Protein AF-A0A6P2B3H0-F1 (afdb_monomer)

Sequence (108 aa):
MAKKTRDFIERIQQHERDWGNSTYAGRPNLSEIFASPVVIFWEHKDKAQFPHETVSLHDGLEEVERYFLRLLFTRQGLTGDRRVADIYNEHKRVIVRSIKIEFGESNE

Foldseek 3Di:
DVPQLCVLVVVVVVQCVVQPVHDDPPADDPVQQLPAQKKWWKDFPPCVRPVGIGIDGDNDCVVVVVVVVCCVPDPPPCPDRIDTPWMDGNSGTDDDPDDDDDDDDDPD

pLDDT: mean 86.35, std 12.56, range [45.75, 96.81]

Radius of gyration: 16.26 Å; Cα contacts (8 Å, |Δi|>4): 114; chains: 1; bounding box: 34×32×53 Å

Nearest PDB structures (foldseek):
  6s2w-assembly1_A-2  TM=5.335E-01  e=6.670E-01  Schizosaccharomyces pombe
  8g04-assembly1_B  TM=4.156E-01  e=9.993E+00  Homo sapiens

Solvent-accessible surface area (backbone atoms only — not comparable to full-atom values): 6763 Å² total; per-residue (Å²): 123,71,72,45,53,49,52,43,53,54,49,50,52,48,52,51,59,72,43,57,93,58,86,61,92,80,62,71,52,73,68,54,61,72,69,34,44,20,42,36,35,31,39,46,72,55,46,87,85,35,76,59,68,48,61,52,77,36,87,45,67,67,60,54,49,53,51,52,52,49,60,72,72,47,64,94,84,68,73,61,68,50,44,84,72,45,38,26,51,74,52,32,79,55,76,90,88,80,83,90,85,86,86,78,88,82,87,122

Mean predicted aligned error: 6.39 Å

Secondary structure (DSSP, 8-state):
-HHHHHHHHHHHHHHHHHHTT---TTPPPHHHHHH-SEEEEEEES-TTT-SS-EEEEES-HHHHHHHHHHHHHS-TT---SEEEEEEEETTEEE--------------

Structure (mmCIF, N/CA/C/O backbone):
data_AF-A0A6P2B3H0-F1
#
_entry.id   AF-A0A6P2B3H0-F1
#
loop_
_atom_site.group_PDB
_atom_site.id
_atom_site.type_symbol
_atom_site.label_atom_id
_atom_site.label_alt_id
_atom_site.label_comp_id
_atom_site.label_asym_id
_atom_site.label_entity_id
_atom_site.label_seq_id
_atom_site.pdbx_PDB_ins_code
_atom_site.Cartn_x
_atom_site.Cartn_y
_atom_site.Cartn_z
_atom_site.occupancy
_atom_site.B_iso_or_equiv
_atom_site.auth_seq_id
_atom_site.auth_comp_id
_atom_site.auth_asym_id
_atom_site.auth_atom_id
_atom_site.pdbx_PDB_model_num
ATOM 1 N N . MET A 1 1 ? -14.843 17.684 -7.050 1.00 45.75 1 MET A N 1
ATOM 2 C CA . MET A 1 1 ? -14.459 16.255 -6.941 1.00 45.75 1 MET A CA 1
ATOM 3 C C . MET A 1 1 ? -13.253 15.856 -7.808 1.00 45.75 1 MET A C 1
ATOM 5 O O . MET A 1 1 ? -12.582 14.903 -7.448 1.00 45.75 1 MET A O 1
ATOM 9 N N . ALA A 1 2 ? -12.890 16.605 -8.862 1.00 49.34 2 ALA A N 1
ATOM 10 C CA . ALA A 1 2 ? -11.804 16.257 -9.799 1.00 49.34 2 ALA A CA 1
ATOM 11 C C . ALA A 1 2 ? -10.359 16.243 -9.241 1.00 49.34 2 ALA A C 1
ATOM 13 O O . ALA A 1 2 ? -9.488 15.619 -9.835 1.00 49.34 2 ALA A O 1
ATOM 14 N N . LYS A 1 3 ? -10.075 16.909 -8.110 1.00 58.09 3 LYS A N 1
ATOM 15 C CA . LYS A 1 3 ? -8.707 16.992 -7.556 1.00 58.09 3 LYS A CA 1
ATOM 16 C C . LYS A 1 3 ? -8.197 15.653 -6.991 1.00 58.09 3 LYS A C 1
ATOM 18 O O . LYS A 1 3 ? -7.004 15.408 -7.031 1.00 58.09 3 LYS A O 1
ATOM 23 N N . LYS A 1 4 ? -9.092 14.791 -6.488 1.00 59.16 4 LYS A N 1
ATOM 24 C CA . LYS A 1 4 ? -8.723 13.533 -5.805 1.00 59.16 4 LYS A CA 1
ATOM 25 C C . LYS A 1 4 ? -8.333 12.417 -6.775 1.00 59.16 4 LYS A C 1
ATOM 27 O O . LYS A 1 4 ? -7.352 11.734 -6.548 1.00 59.16 4 LYS A O 1
ATOM 32 N N . THR A 1 5 ? -9.071 12.267 -7.873 1.00 62.94 5 THR A N 1
ATOM 33 C CA . THR A 1 5 ? -8.750 11.273 -8.909 1.00 62.94 5 THR A CA 1
ATOM 34 C C . THR A 1 5 ? -7.465 11.631 -9.655 1.00 62.94 5 THR A C 1
ATOM 36 O O . THR A 1 5 ? -6.712 10.739 -10.029 1.00 62.94 5 THR A O 1
ATOM 39 N N . ARG A 1 6 ? -7.184 12.934 -9.827 1.00 71.06 6 ARG A N 1
ATOM 40 C CA . ARG A 1 6 ? -5.897 13.398 -10.365 1.00 71.06 6 ARG A CA 1
ATOM 41 C C . ARG A 1 6 ? -4.729 12.949 -9.489 1.00 71.06 6 ARG A C 1
ATOM 43 O O . ARG A 1 6 ? -3.790 12.392 -10.030 1.00 71.06 6 ARG A O 1
ATOM 50 N N . ASP A 1 7 ? -4.858 13.070 -8.167 1.00 88.19 7 ASP A N 1
ATOM 51 C CA . ASP A 1 7 ? -3.835 12.641 -7.199 1.00 88.19 7 ASP A CA 1
ATOM 52 C C . ASP A 1 7 ? -3.478 11.150 -7.353 1.00 88.19 7 ASP A C 1
ATOM 54 O O . ASP A 1 7 ? -2.310 10.797 -7.466 1.00 88.19 7 ASP A O 1
ATOM 58 N N . PHE A 1 8 ? -4.480 10.269 -7.466 1.00 93.25 8 PHE A N 1
ATOM 59 C CA . PHE A 1 8 ? -4.239 8.831 -7.644 1.00 93.25 8 PHE A CA 1
ATOM 60 C C . PHE A 1 8 ? -3.578 8.490 -8.985 1.00 93.25 8 PHE A C 1
ATOM 62 O O . PHE A 1 8 ? -2.612 7.729 -9.025 1.00 93.25 8 PHE A O 1
AT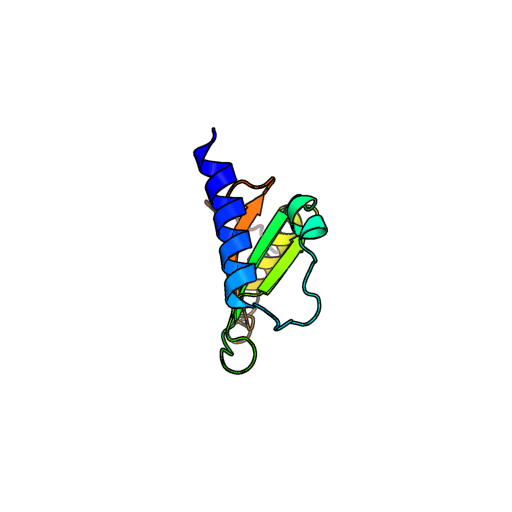OM 69 N N . ILE A 1 9 ? -4.066 9.067 -10.088 1.00 93.69 9 ILE A N 1
ATOM 70 C CA . ILE A 1 9 ? -3.493 8.823 -11.419 1.00 93.69 9 ILE A CA 1
ATOM 71 C C . ILE A 1 9 ? -2.059 9.356 -11.491 1.00 93.69 9 ILE A C 1
ATOM 73 O O . ILE A 1 9 ? -1.172 8.653 -11.970 1.00 93.69 9 ILE A O 1
ATOM 77 N N . GLU A 1 10 ? -1.816 10.571 -10.996 1.00 93.75 10 GLU A N 1
ATOM 78 C CA . GLU A 1 10 ? -0.479 11.169 -10.926 1.00 93.75 10 GLU A CA 1
ATOM 79 C C . GLU A 1 10 ? 0.464 10.293 -10.097 1.00 93.75 10 GLU A C 1
ATOM 81 O O . GLU A 1 10 ? 1.611 10.070 -10.495 1.00 93.75 10 GLU A O 1
ATOM 86 N N . ARG A 1 11 ? -0.036 9.724 -8.994 1.00 95.06 11 ARG A N 1
ATOM 87 C CA . ARG A 1 11 ? 0.733 8.825 -8.138 1.00 95.06 11 ARG A CA 1
ATOM 88 C C . ARG A 1 11 ? 1.131 7.528 -8.836 1.00 95.06 11 ARG A C 1
ATOM 90 O O . ARG A 1 11 ? 2.296 7.139 -8.754 1.00 95.06 11 ARG A O 1
ATOM 97 N N . ILE A 1 12 ? 0.200 6.885 -9.540 1.00 94.75 12 ILE A N 1
ATOM 98 C CA . ILE A 1 12 ? 0.487 5.680 -10.333 1.00 94.75 12 ILE A CA 1
ATOM 99 C C . ILE A 1 12 ? 1.490 6.004 -11.434 1.00 94.75 12 ILE A C 1
ATOM 101 O O . ILE A 1 12 ? 2.474 5.294 -11.595 1.00 94.75 12 ILE A O 1
ATOM 105 N N . GLN A 1 13 ? 1.281 7.095 -12.171 1.00 94.50 13 GLN A N 1
ATOM 106 C CA . GLN A 1 13 ? 2.207 7.503 -13.225 1.00 94.50 13 GLN A CA 1
ATOM 107 C C . GLN A 1 13 ? 3.613 7.750 -12.682 1.00 94.50 13 GLN A C 1
ATOM 109 O O . GLN A 1 13 ? 4.585 7.407 -13.349 1.00 94.50 13 GLN A O 1
ATOM 114 N N . GLN A 1 14 ? 3.736 8.334 -11.487 1.00 94.88 14 GLN A N 1
ATOM 115 C CA . GLN A 1 14 ? 5.034 8.498 -10.844 1.00 94.88 14 GLN A CA 1
ATOM 116 C C . GLN A 1 14 ? 5.676 7.142 -10.530 1.00 94.88 14 GLN A C 1
ATOM 118 O O . GLN A 1 14 ? 6.823 6.936 -10.902 1.00 94.88 14 GLN A O 1
ATOM 123 N N . HIS A 1 15 ? 4.928 6.203 -9.947 1.00 95.12 15 HIS A N 1
ATOM 124 C CA . HIS A 1 15 ? 5.418 4.847 -9.681 1.00 95.12 15 HIS A CA 1
ATOM 125 C C . HIS A 1 15 ? 5.874 4.117 -10.954 1.00 95.12 15 HIS A C 1
ATOM 127 O O . HIS A 1 15 ? 6.944 3.511 -10.969 1.00 95.12 15 HIS A O 1
ATOM 133 N N . GLU A 1 16 ? 5.099 4.216 -12.035 1.00 94.31 16 GLU A N 1
ATOM 134 C CA . GLU A 1 16 ? 5.451 3.629 -13.330 1.00 94.31 16 GLU A CA 1
ATOM 135 C C . GLU A 1 16 ? 6.717 4.264 -13.923 1.00 94.31 16 GLU A C 1
ATOM 137 O O . GLU A 1 16 ? 7.556 3.556 -14.476 1.00 94.31 16 GLU A O 1
ATOM 142 N N . ARG A 1 17 ? 6.900 5.583 -13.770 1.00 94.06 17 ARG A N 1
ATOM 143 C CA . ARG A 1 17 ? 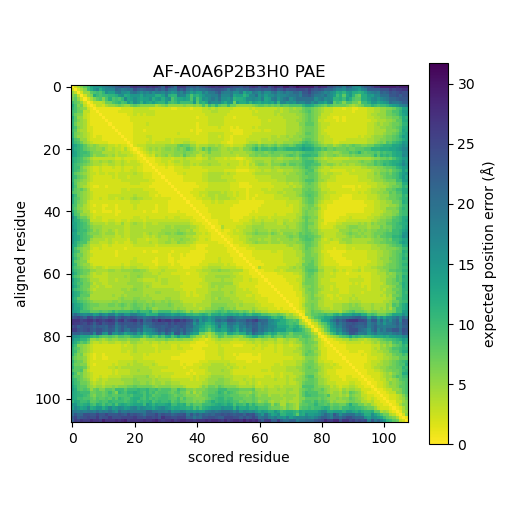8.132 6.275 -14.184 1.00 94.06 17 ARG A CA 1
ATOM 144 C C . ARG A 1 17 ? 9.341 5.862 -13.352 1.00 94.06 17 ARG A C 1
ATOM 146 O O . ARG A 1 17 ? 10.408 5.670 -13.927 1.00 94.06 17 ARG A O 1
ATOM 153 N N . ASP A 1 18 ? 9.172 5.740 -12.038 1.00 94.06 18 ASP A N 1
ATOM 154 C CA . ASP A 1 18 ? 10.248 5.386 -11.111 1.00 94.06 18 ASP A CA 1
ATOM 155 C C . ASP A 1 18 ? 10.780 3.982 -11.404 1.00 94.06 18 ASP A C 1
ATOM 157 O O . ASP A 1 18 ? 11.987 3.779 -11.486 1.00 94.06 18 ASP A O 1
ATOM 161 N N . TRP A 1 19 ? 9.883 3.019 -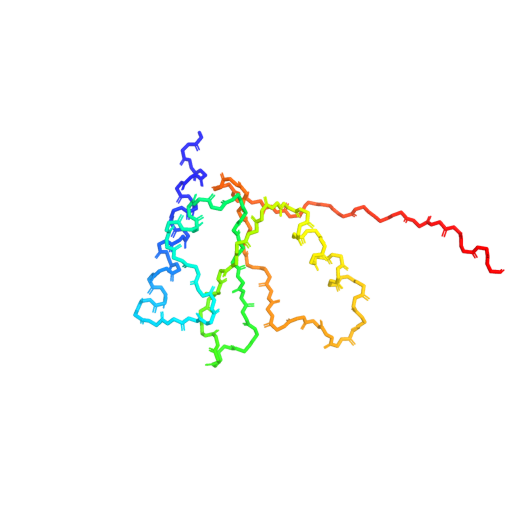11.630 1.00 92.19 19 TRP A N 1
ATOM 162 C CA . TRP A 1 19 ? 10.289 1.665 -11.996 1.00 92.19 19 TRP A CA 1
ATOM 163 C C . TRP A 1 19 ? 10.736 1.548 -13.454 1.00 92.19 19 TRP A C 1
ATOM 165 O O . TRP A 1 19 ? 11.626 0.748 -13.745 1.00 92.19 19 TRP A O 1
ATOM 175 N N . GLY A 1 20 ? 10.156 2.321 -14.375 1.00 89.88 20 GLY A N 1
ATOM 176 C CA . GLY A 1 20 ? 10.467 2.242 -15.800 1.00 89.88 20 GLY A CA 1
ATOM 177 C C . GLY A 1 20 ? 10.353 0.803 -16.316 1.00 89.88 20 GLY A C 1
ATOM 178 O O . GLY A 1 20 ? 9.285 0.197 -16.260 1.00 89.88 20 GLY A O 1
ATOM 179 N N . ASN A 1 21 ? 11.477 0.240 -16.773 1.00 87.56 21 ASN A N 1
ATOM 180 C CA . ASN A 1 21 ? 11.562 -1.141 -17.272 1.00 87.56 21 ASN A CA 1
ATOM 181 C C . ASN A 1 21 ? 11.895 -2.185 -16.185 1.00 87.56 21 ASN A C 1
ATOM 183 O O . ASN A 1 21 ? 11.963 -3.378 -16.478 1.00 87.56 21 ASN A O 1
ATOM 187 N N . SER A 1 22 ? 12.139 -1.755 -14.949 1.00 88.12 22 SER A N 1
ATOM 188 C CA . SER A 1 22 ? 12.450 -2.630 -13.817 1.00 88.12 22 SER A CA 1
ATOM 189 C C . SER A 1 22 ? 11.170 -3.196 -13.191 1.00 88.12 22 SER A C 1
ATOM 191 O O . SER A 1 22 ? 10.086 -2.624 -13.311 1.00 88.12 22 SER A O 1
ATOM 193 N N . THR A 1 23 ? 11.275 -4.319 -12.478 1.00 89.06 23 THR A N 1
ATOM 194 C CA . THR A 1 23 ? 10.137 -4.944 -11.787 1.00 89.06 23 THR A CA 1
ATOM 195 C C . THR A 1 23 ? 10.511 -5.410 -10.383 1.00 89.06 23 THR A C 1
ATOM 197 O O . THR A 1 23 ? 11.689 -5.564 -10.065 1.00 89.06 23 THR A O 1
ATOM 200 N N . TYR A 1 24 ? 9.499 -5.654 -9.555 1.00 91.69 24 TYR A N 1
ATOM 201 C CA . TYR A 1 24 ? 9.624 -6.260 -8.233 1.00 91.69 24 TYR A CA 1
ATOM 202 C C . TYR A 1 24 ? 8.702 -7.473 -8.116 1.00 91.69 24 TYR A C 1
ATOM 204 O O . TYR A 1 24 ? 7.730 -7.624 -8.860 1.00 91.69 24 TYR A O 1
ATOM 212 N N . ALA A 1 25 ? 9.021 -8.359 -7.174 1.00 89.25 25 ALA A N 1
ATOM 213 C CA . ALA A 1 25 ? 8.235 -9.561 -6.933 1.00 89.25 25 ALA A CA 1
ATOM 214 C C . ALA A 1 25 ? 6.780 -9.205 -6.585 1.00 89.25 25 ALA A C 1
ATOM 216 O O . ALA A 1 25 ? 6.529 -8.406 -5.683 1.00 89.25 25 ALA A O 1
ATOM 217 N N . GLY A 1 26 ? 5.833 -9.810 -7.305 1.00 89.69 26 GLY A N 1
ATOM 218 C CA . GLY A 1 26 ? 4.403 -9.579 -7.097 1.00 89.69 26 GLY A CA 1
ATOM 219 C C . GLY A 1 26 ? 3.903 -8.207 -7.555 1.00 89.69 26 GLY A C 1
ATOM 220 O O . GLY A 1 26 ? 2.853 -7.781 -7.085 1.00 89.69 26 GLY A O 1
ATOM 221 N N . ARG A 1 27 ? 4.635 -7.505 -8.438 1.00 93.50 27 ARG A N 1
ATOM 222 C CA . ARG A 1 27 ? 4.191 -6.228 -9.013 1.00 93.50 27 ARG A CA 1
ATOM 223 C C . ARG A 1 27 ? 2.838 -6.395 -9.724 1.00 93.50 27 ARG A C 1
ATOM 225 O O . ARG A 1 27 ? 2.787 -7.135 -10.709 1.00 93.50 27 ARG A O 1
ATOM 232 N N . PRO A 1 28 ? 1.776 -5.703 -9.273 1.00 94.06 28 PRO A N 1
ATOM 233 C CA . PRO A 1 28 ? 0.501 -5.719 -9.971 1.00 94.06 28 PRO A CA 1
ATOM 234 C C . PRO A 1 28 ? 0.605 -4.956 -11.291 1.00 94.06 28 PRO A C 1
ATOM 236 O O . PRO A 1 28 ? 1.372 -3.997 -11.421 1.00 94.06 28 PRO A O 1
ATOM 239 N N . ASN A 1 29 ? -0.182 -5.371 -12.274 1.00 93.31 29 ASN A N 1
ATOM 240 C CA . ASN A 1 29 ? -0.301 -4.639 -13.525 1.00 93.31 29 ASN A CA 1
ATOM 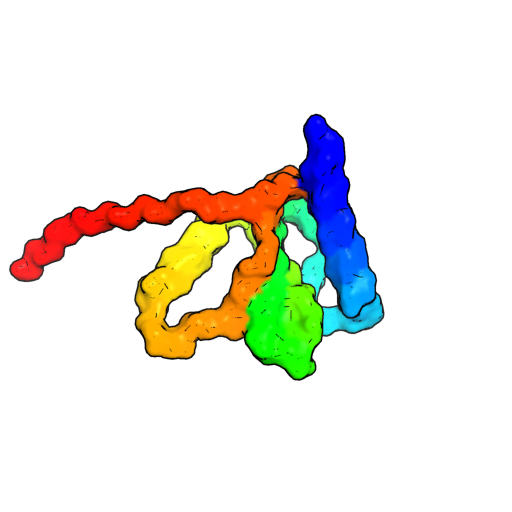241 C C . ASN A 1 29 ? -1.236 -3.426 -13.375 1.00 93.31 29 ASN A C 1
ATOM 243 O O . ASN A 1 29 ? -2.003 -3.298 -12.419 1.00 93.31 29 ASN A O 1
ATOM 247 N N . LEU A 1 30 ? -1.188 -2.521 -14.355 1.00 93.00 30 LEU A N 1
ATOM 248 C CA . LEU A 1 30 ? -1.937 -1.265 -14.310 1.00 93.00 30 LEU A CA 1
ATOM 249 C C . LEU A 1 30 ? -3.453 -1.484 -14.179 1.00 93.00 30 LEU A C 1
ATOM 251 O O . LEU A 1 30 ? -4.108 -0.787 -13.405 1.00 93.00 30 LEU A O 1
ATOM 255 N N . SER A 1 31 ? -4.013 -2.460 -14.901 1.00 94.06 31 SER A N 1
ATOM 256 C CA . SER A 1 31 ? -5.443 -2.779 -14.811 1.00 94.06 31 SER A CA 1
ATOM 257 C C . SER A 1 31 ? -5.850 -3.282 -13.428 1.00 94.06 31 SER A C 1
ATOM 259 O O . SER A 1 31 ? -6.902 -2.884 -12.937 1.00 94.06 31 SER A O 1
ATOM 261 N N . GLU A 1 32 ? -5.017 -4.091 -12.775 1.00 96.00 32 GLU A N 1
ATOM 262 C CA . GLU A 1 32 ? -5.267 -4.573 -11.414 1.00 96.00 32 GLU A CA 1
ATOM 263 C C . GLU A 1 32 ? -5.243 -3.421 -10.405 1.00 96.00 32 GLU A C 1
ATOM 265 O O . GLU A 1 32 ? -6.131 -3.326 -9.562 1.00 96.00 32 GLU A O 1
ATOM 270 N N . ILE A 1 33 ? -4.290 -2.489 -10.535 1.00 95.19 33 ILE A N 1
ATOM 271 C CA . ILE A 1 33 ? -4.208 -1.301 -9.671 1.00 95.19 33 ILE A CA 1
ATOM 272 C C . ILE A 1 33 ? -5.475 -0.441 -9.794 1.00 95.19 33 ILE A C 1
ATOM 274 O O . ILE A 1 33 ? -6.002 0.027 -8.786 1.00 95.19 33 ILE A O 1
ATOM 278 N N . PHE A 1 34 ? -5.982 -0.232 -11.013 1.00 93.69 34 PHE A N 1
ATOM 279 C CA . PHE A 1 34 ? -7.205 0.548 -11.225 1.00 93.69 34 PHE A CA 1
ATOM 280 C C . PHE A 1 34 ? -8.481 -0.190 -10.809 1.00 93.69 34 PHE A C 1
ATOM 282 O O . PHE A 1 34 ? -9.445 0.469 -10.420 1.00 93.69 34 PHE A O 1
ATOM 289 N N . ALA A 1 35 ? -8.506 -1.520 -10.888 1.00 95.25 35 ALA A N 1
ATOM 290 C CA . ALA A 1 35 ? -9.657 -2.324 -10.485 1.00 95.25 35 ALA A CA 1
ATOM 291 C C . ALA A 1 35 ? -9.726 -2.559 -8.968 1.00 95.25 35 ALA A C 1
ATOM 293 O O . ALA A 1 35 ? -10.809 -2.811 -8.444 1.00 95.25 35 ALA A O 1
ATOM 294 N N . SER A 1 36 ? -8.591 -2.478 -8.268 1.00 96.19 36 SER A N 1
ATOM 295 C CA . SER A 1 36 ? -8.515 -2.776 -6.840 1.00 96.19 36 SER A CA 1
ATOM 296 C C . SER A 1 36 ? -9.276 -1.752 -5.985 1.00 96.19 36 SER A C 1
ATOM 298 O O . SER A 1 36 ? -9.075 -0.543 -6.162 1.00 96.19 36 SER A O 1
ATOM 300 N N . PRO A 1 37 ? -10.086 -2.200 -5.005 1.00 95.56 37 PRO A N 1
ATOM 301 C CA . PRO A 1 37 ? -10.708 -1.316 -4.024 1.00 95.56 37 PRO A CA 1
ATOM 302 C C . PRO A 1 37 ? -9.670 -0.534 -3.222 1.00 95.56 37 PRO A C 1
ATOM 304 O O . PRO A 1 37 ? -9.790 0.683 -3.070 1.00 95.56 37 PRO A O 1
ATOM 307 N N . VAL A 1 38 ? -8.622 -1.215 -2.749 1.00 96.56 38 VAL A N 1
ATOM 308 C CA . VAL A 1 38 ? -7.570 -0.612 -1.931 1.00 96.56 38 VAL A CA 1
ATOM 309 C C . VAL A 1 38 ? -6.202 -0.815 -2.575 1.00 96.56 38 VAL A C 1
ATOM 311 O O . VAL A 1 38 ? -5.857 -1.904 -3.033 1.00 96.56 38 VAL A O 1
ATOM 314 N N . VAL A 1 39 ? -5.406 0.253 -2.597 1.00 96.81 39 VAL A N 1
ATOM 315 C CA . VAL A 1 39 ? -4.038 0.273 -3.129 1.00 96.81 39 VAL A CA 1
ATOM 316 C C . VAL A 1 39 ? -3.117 0.897 -2.091 1.00 96.81 39 VAL A C 1
ATOM 318 O O . VAL A 1 39 ? -3.381 2.002 -1.610 1.00 96.81 39 VAL A O 1
ATOM 321 N N . ILE A 1 40 ? -2.026 0.209 -1.757 1.00 95.69 40 ILE A N 1
ATOM 322 C CA . ILE A 1 40 ? -1.032 0.690 -0.793 1.00 95.69 40 ILE A CA 1
ATOM 323 C C . ILE A 1 40 ? 0.321 0.822 -1.469 1.00 95.69 40 ILE A C 1
ATOM 325 O O . ILE A 1 40 ? 0.811 -0.128 -2.074 1.00 95.69 40 ILE A O 1
ATOM 329 N N . PHE A 1 41 ? 0.940 1.986 -1.301 1.00 95.81 41 PHE A N 1
ATOM 330 C CA . PHE A 1 41 ? 2.334 2.220 -1.650 1.00 95.81 41 PHE A CA 1
ATOM 331 C C . PHE A 1 41 ? 3.206 1.979 -0.424 1.00 95.81 41 PHE A C 1
ATOM 333 O O . PHE A 1 41 ? 2.936 2.489 0.667 1.00 95.81 41 PHE A O 1
ATOM 340 N N . TRP A 1 42 ? 4.268 1.211 -0.620 1.00 94.25 42 TRP A N 1
ATOM 341 C CA . TRP A 1 42 ? 5.206 0.812 0.412 1.00 94.25 42 TRP A CA 1
ATOM 342 C C . TRP A 1 42 ? 6.579 1.360 0.118 1.00 94.25 42 TRP A C 1
ATOM 344 O O . TRP A 1 42 ? 7.123 1.146 -0.962 1.00 94.25 42 TRP A O 1
ATOM 354 N N . GLU A 1 43 ? 7.183 1.957 1.127 1.00 93.38 43 GLU A N 1
ATOM 355 C CA . GLU A 1 43 ? 8.575 2.339 1.078 1.00 93.38 43 GLU A CA 1
ATOM 356 C C . GLU A 1 43 ? 9.416 1.367 1.898 1.00 93.38 43 GLU A C 1
ATOM 358 O O . GLU A 1 43 ? 9.156 1.153 3.081 1.00 93.38 43 GLU A O 1
ATOM 363 N N . HIS A 1 44 ? 10.440 0.794 1.280 1.00 92.38 44 HIS A N 1
ATOM 364 C CA . HIS A 1 44 ? 11.323 -0.171 1.927 1.00 92.38 44 HIS A CA 1
ATOM 365 C C . HIS A 1 44 ? 12.490 0.512 2.635 1.00 92.38 44 HIS A C 1
ATOM 367 O O . HIS A 1 44 ? 12.975 1.561 2.200 1.00 92.38 44 HIS A O 1
ATOM 373 N N . LYS A 1 45 ? 12.943 -0.101 3.730 1.00 90.12 45 LYS A N 1
ATOM 374 C CA . LYS A 1 45 ? 14.147 0.307 4.462 1.00 90.12 45 LYS A CA 1
ATOM 375 C C . LYS A 1 45 ? 15.414 -0.035 3.683 1.00 90.12 45 LYS A C 1
ATOM 377 O O . LYS A 1 45 ? 16.330 0.781 3.638 1.00 90.12 45 LYS A O 1
ATOM 382 N N . ASP A 1 46 ? 15.452 -1.215 3.064 1.00 89.94 46 ASP A N 1
ATOM 383 C CA . ASP A 1 46 ? 16.550 -1.614 2.187 1.00 89.94 46 ASP A CA 1
ATOM 384 C C . ASP A 1 46 ? 16.379 -0.977 0.802 1.00 89.94 46 ASP A C 1
ATOM 386 O O . ASP A 1 46 ? 15.720 -1.511 -0.092 1.00 89.94 46 ASP A O 1
ATOM 390 N N . LYS A 1 47 ? 16.991 0.196 0.638 1.00 88.81 47 LYS A N 1
ATOM 391 C CA . LYS A 1 47 ? 17.008 0.936 -0.627 1.00 88.81 47 LYS A CA 1
ATOM 392 C C . LYS A 1 47 ? 17.938 0.332 -1.675 1.00 88.81 47 LYS A C 1
ATOM 394 O O . LYS A 1 47 ? 17.809 0.684 -2.842 1.00 88.81 47 LYS A O 1
ATOM 399 N N . ALA A 1 48 ? 18.871 -0.537 -1.282 1.00 88.06 48 ALA A N 1
ATOM 400 C CA . ALA A 1 48 ? 19.736 -1.211 -2.241 1.00 88.06 48 ALA A CA 1
ATOM 401 C C . ALA A 1 48 ? 18.948 -2.292 -2.989 1.00 88.06 48 ALA A C 1
ATOM 403 O O . ALA A 1 48 ? 19.067 -2.406 -4.207 1.00 88.06 48 ALA A O 1
ATOM 404 N N . GLN A 1 49 ? 18.103 -3.039 -2.272 1.00 85.56 49 GLN A N 1
ATOM 405 C CA . GLN A 1 49 ? 17.232 -4.047 -2.872 1.00 85.56 49 GLN A CA 1
ATOM 406 C C . GLN A 1 49 ? 15.966 -3.442 -3.497 1.00 85.56 49 GLN A C 1
ATOM 408 O O . GLN A 1 49 ? 15.542 -3.866 -4.572 1.00 85.56 49 GLN A O 1
ATOM 413 N N . PHE A 1 50 ? 15.369 -2.443 -2.843 1.00 89.44 50 PHE A N 1
ATOM 414 C CA . PHE A 1 50 ? 14.131 -1.796 -3.275 1.00 89.44 50 PHE A CA 1
ATOM 415 C C . PHE A 1 50 ? 14.337 -0.277 -3.382 1.00 89.44 50 PHE A C 1
ATOM 417 O O . PHE A 1 50 ? 13.951 0.479 -2.482 1.00 89.44 50 PHE A O 1
ATOM 424 N N . PRO A 1 51 ? 14.956 0.197 -4.481 1.00 90.44 51 PRO A N 1
ATOM 425 C CA . PRO A 1 51 ? 15.259 1.619 -4.662 1.00 90.44 51 PRO A CA 1
ATOM 426 C C . PRO A 1 51 ? 13.999 2.486 -4.788 1.00 90.44 51 PRO A C 1
ATOM 428 O O . PRO A 1 51 ? 14.024 3.669 -4.447 1.00 90.44 51 PRO A O 1
ATOM 431 N N . HIS A 1 52 ? 12.887 1.888 -5.220 1.00 94.38 52 HIS A N 1
ATOM 432 C CA . HIS A 1 52 ? 11.601 2.547 -5.419 1.00 94.38 52 HIS A CA 1
ATOM 433 C C . HIS A 1 52 ? 10.514 1.903 -4.558 1.00 94.38 52 HIS A C 1
ATOM 435 O O . HIS A 1 52 ? 10.655 0.789 -4.047 1.00 94.38 52 HIS A O 1
ATOM 441 N N . GLU A 1 53 ? 9.404 2.613 -4.392 1.00 94.50 53 GLU A N 1
ATOM 442 C CA . GLU A 1 53 ? 8.257 2.102 -3.647 1.00 94.50 53 GLU A CA 1
ATOM 443 C C . GLU A 1 53 ? 7.583 0.947 -4.384 1.00 94.50 53 GLU A C 1
ATOM 445 O O . GLU A 1 53 ? 7.517 0.943 -5.610 1.00 94.50 53 GLU A O 1
ATOM 450 N N . THR A 1 54 ? 7.025 -0.008 -3.647 1.00 95.44 54 THR A N 1
ATOM 451 C CA . THR A 1 54 ? 6.259 -1.132 -4.210 1.00 95.44 54 THR A CA 1
ATOM 452 C C . THR A 1 54 ? 4.775 -0.975 -3.918 1.00 95.44 54 THR A C 1
A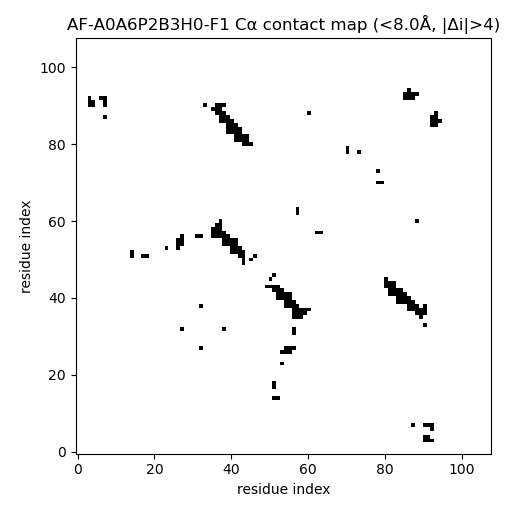TOM 454 O O . THR A 1 54 ? 4.414 -0.338 -2.931 1.00 95.44 54 THR A O 1
ATOM 457 N N . VAL A 1 55 ? 3.915 -1.612 -4.706 1.00 96.12 55 VAL A N 1
ATOM 458 C CA . VAL A 1 55 ? 2.460 -1.565 -4.531 1.00 96.12 55 VAL A CA 1
ATOM 459 C C . VAL A 1 55 ? 1.922 -2.918 -4.076 1.00 96.12 55 VAL A C 1
ATOM 461 O O . VAL A 1 55 ? 2.380 -3.959 -4.542 1.00 96.12 55 VAL A O 1
ATOM 464 N N . SER A 1 56 ? 0.934 -2.901 -3.181 1.00 95.3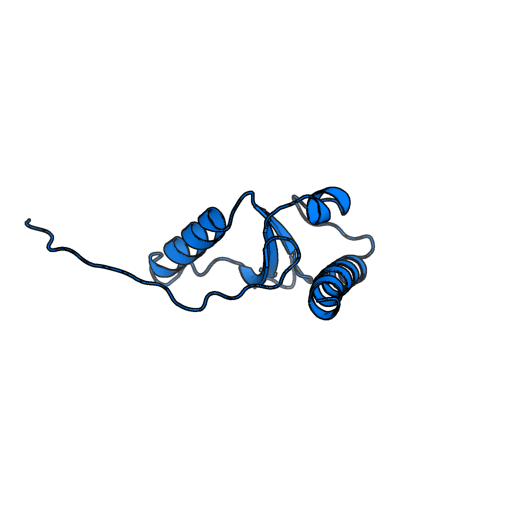1 56 SER A N 1
ATOM 465 C CA . SER A 1 56 ? 0.057 -4.049 -2.934 1.00 95.31 56 SER A CA 1
ATOM 466 C C . SER A 1 56 ? -1.410 -3.665 -3.080 1.00 95.31 56 SER A C 1
ATOM 468 O O . SER A 1 56 ? -1.794 -2.508 -2.881 1.00 95.31 56 SER A O 1
ATOM 470 N N . LEU A 1 57 ? -2.212 -4.663 -3.433 1.00 96.56 57 LEU A N 1
ATOM 471 C CA . LEU A 1 57 ? -3.649 -4.562 -3.648 1.00 96.56 57 LEU A CA 1
ATOM 472 C C . LEU A 1 57 ? -4.373 -5.315 -2.534 1.00 96.56 57 LEU A C 1
ATOM 474 O O . LEU A 1 57 ? -3.865 -6.331 -2.059 1.00 96.56 57 LEU A O 1
ATOM 478 N N . HIS A 1 58 ? -5.522 -4.794 -2.116 1.00 95.44 58 HIS A N 1
ATOM 479 C CA . HIS A 1 58 ? -6.322 -5.352 -1.030 1.00 95.44 58 HIS A CA 1
ATOM 480 C C . HIS A 1 58 ? -7.810 -5.210 -1.349 1.00 95.44 58 HIS A C 1
ATOM 482 O O . HIS A 1 58 ? -8.222 -4.226 -1.974 1.00 95.44 58 HIS A O 1
ATOM 488 N N . ASP A 1 59 ? -8.612 -6.156 -0.865 1.00 94.00 59 ASP A N 1
ATOM 489 C CA . ASP A 1 59 ? -10.056 -6.168 -1.119 1.00 94.00 59 ASP A CA 1
ATOM 490 C C . ASP A 1 59 ? -10.800 -5.160 -0.230 1.00 94.00 59 ASP A C 1
ATOM 492 O O . ASP A 1 59 ? -11.879 -4.683 -0.584 1.00 94.00 59 ASP A O 1
ATOM 496 N N . GLY A 1 60 ? -10.211 -4.796 0.914 1.00 94.56 60 GLY A N 1
ATOM 497 C CA . GLY A 1 60 ? -10.822 -3.897 1.888 1.00 94.56 60 GLY A CA 1
ATOM 498 C C . GLY A 1 60 ? -9.832 -3.258 2.860 1.00 94.56 60 GLY A C 1
ATOM 499 O O . GLY A 1 60 ? -8.669 -3.657 2.984 1.00 94.56 60 GLY A O 1
ATOM 500 N N . LEU A 1 61 ? -10.302 -2.230 3.572 1.00 92.81 61 LEU A N 1
ATOM 501 C CA . LEU A 1 61 ? -9.506 -1.514 4.575 1.00 92.81 61 LEU A CA 1
ATOM 502 C C . LEU A 1 61 ? -9.238 -2.361 5.827 1.00 92.81 61 LEU A C 1
ATOM 504 O O . LEU A 1 61 ? -8.283 -2.093 6.553 1.00 92.81 61 LEU A O 1
ATOM 508 N N . GLU A 1 62 ? -10.019 -3.412 6.053 1.00 91.38 62 GLU A N 1
ATOM 509 C CA . GLU A 1 62 ? -9.876 -4.354 7.163 1.00 91.38 62 GLU A CA 1
ATOM 510 C C . GLU A 1 62 ? -8.527 -5.092 7.108 1.00 91.38 62 GLU A C 1
ATOM 512 O O . GLU A 1 62 ? -7.931 -5.432 8.132 1.00 91.38 62 GLU A O 1
ATOM 517 N N . GLU A 1 63 ? -7.994 -5.342 5.910 1.00 89.06 63 GLU A N 1
ATOM 518 C CA . GLU A 1 63 ? -6.642 -5.887 5.740 1.00 89.06 63 GLU A CA 1
ATOM 519 C C . GLU A 1 63 ? -5.566 -4.908 6.205 1.00 89.06 63 GLU A C 1
ATOM 521 O O . GLU A 1 63 ? -4.595 -5.294 6.863 1.00 89.06 63 GLU A O 1
ATOM 526 N N . VAL A 1 64 ? -5.771 -3.630 5.901 1.00 88.69 64 VAL A N 1
ATOM 527 C CA . VAL A 1 64 ? -4.873 -2.537 6.268 1.00 88.69 64 VAL A CA 1
ATOM 528 C C . VAL A 1 64 ? -4.894 -2.316 7.777 1.00 88.69 64 VAL A C 1
ATOM 530 O O . VAL A 1 64 ? -3.846 -2.165 8.403 1.00 88.69 64 VAL A O 1
ATOM 533 N N . GLU A 1 65 ? -6.077 -2.366 8.385 1.00 88.94 65 GLU A N 1
ATOM 534 C CA . GLU A 1 65 ? -6.250 -2.300 9.833 1.00 88.94 65 GLU A CA 1
ATOM 535 C C . GLU A 1 65 ? -5.518 -3.446 10.536 1.00 88.94 65 GLU A C 1
ATOM 537 O O . GLU A 1 65 ? -4.703 -3.202 11.427 1.00 88.94 65 GLU A O 1
ATOM 542 N N . ARG A 1 66 ? -5.723 -4.694 10.089 1.00 86.94 66 ARG A N 1
ATOM 543 C CA . ARG A 1 66 ? -5.011 -5.862 10.635 1.00 86.94 66 ARG A CA 1
ATOM 544 C C . ARG A 1 66 ? -3.496 -5.715 10.529 1.00 86.94 66 ARG A C 1
ATOM 546 O O . ARG A 1 66 ? -2.781 -6.121 11.447 1.00 86.94 66 ARG A O 1
ATOM 553 N N . TYR A 1 67 ? -3.001 -5.129 9.439 1.00 85.81 67 TYR A N 1
ATOM 554 C CA . TYR A 1 67 ? -1.582 -4.814 9.292 1.00 85.81 67 TYR A CA 1
ATOM 555 C C . TYR A 1 67 ? -1.104 -3.806 10.349 1.00 85.81 67 TYR A C 1
ATOM 557 O O . TYR A 1 67 ? -0.106 -4.062 11.024 1.00 85.81 67 TYR A O 1
ATOM 565 N N . PHE A 1 68 ? -1.824 -2.698 10.551 1.00 84.88 68 PHE A N 1
ATOM 566 C CA . PHE A 1 68 ? -1.469 -1.702 11.568 1.00 84.88 68 PHE A CA 1
ATOM 567 C C . PHE A 1 68 ? -1.554 -2.250 12.995 1.00 84.88 68 PHE A C 1
ATOM 569 O O . PHE A 1 68 ? -0.641 -2.017 13.785 1.00 84.88 68 PHE A O 1
ATOM 576 N N . LEU A 1 69 ? -2.590 -3.025 13.323 1.00 85.75 69 LEU A N 1
ATOM 577 C CA . LEU A 1 69 ? -2.702 -3.688 14.624 1.00 85.75 69 LEU A CA 1
ATOM 578 C C . LEU A 1 69 ? -1.523 -4.636 14.852 1.00 85.75 69 LEU A C 1
ATOM 580 O O . LEU A 1 69 ? -0.889 -4.587 15.904 1.00 85.75 69 LEU A O 1
ATOM 584 N N . ARG A 1 70 ? -1.154 -5.440 13.845 1.00 84.38 70 ARG A N 1
ATOM 585 C CA . ARG A 1 70 ? 0.032 -6.300 13.931 1.00 84.38 70 ARG A CA 1
ATOM 586 C C . ARG A 1 70 ? 1.281 -5.478 14.235 1.00 84.38 70 ARG A C 1
ATOM 588 O O . ARG A 1 70 ? 2.029 -5.859 15.128 1.00 84.38 70 ARG A O 1
ATOM 595 N N . LEU A 1 71 ? 1.496 -4.352 13.552 1.00 80.88 71 LEU A N 1
ATOM 596 C CA . LEU A 1 71 ? 2.639 -3.477 13.831 1.00 80.88 71 LEU A CA 1
ATOM 597 C C . LEU A 1 71 ? 2.643 -2.937 15.269 1.00 80.88 71 LEU A C 1
ATOM 599 O O . LEU A 1 71 ? 3.713 -2.864 15.864 1.00 80.88 71 LEU A O 1
ATOM 603 N N . LEU A 1 72 ? 1.481 -2.593 15.835 1.00 80.12 72 LEU A N 1
ATOM 604 C CA . LEU A 1 72 ? 1.371 -2.102 17.215 1.00 80.12 72 LEU A CA 1
ATOM 605 C C . LEU A 1 72 ? 1.706 -3.178 18.257 1.00 80.12 72 LEU A C 1
ATOM 607 O O . LEU A 1 72 ? 2.356 -2.881 19.257 1.00 80.12 72 LEU A O 1
ATOM 611 N N . PHE A 1 73 ? 1.272 -4.419 18.026 1.00 78.44 73 PHE A N 1
ATOM 612 C CA . PHE A 1 73 ? 1.457 -5.523 18.976 1.00 78.44 73 PHE A CA 1
ATOM 613 C C . PHE A 1 73 ? 2.766 -6.298 18.789 1.00 78.44 73 PHE A C 1
ATOM 615 O O . PHE A 1 73 ? 3.126 -7.126 19.628 1.00 78.44 73 PHE A O 1
ATOM 622 N N . THR A 1 74 ? 3.503 -6.046 17.709 1.00 75.19 74 THR A N 1
ATOM 623 C CA . THR A 1 74 ? 4.791 -6.702 17.489 1.00 75.19 74 THR A CA 1
ATOM 624 C C . THR A 1 74 ? 5.860 -6.059 18.386 1.00 75.19 74 THR A C 1
ATOM 626 O O . THR A 1 74 ? 6.151 -4.871 18.264 1.00 75.19 74 THR A O 1
ATOM 629 N N . ARG A 1 75 ? 6.458 -6.841 19.303 1.00 60.91 75 ARG A N 1
ATOM 630 C CA . ARG A 1 75 ? 7.529 -6.387 20.220 1.00 60.91 75 ARG A CA 1
ATOM 631 C C . ARG A 1 75 ? 8.692 -5.727 19.456 1.00 60.91 75 ARG A C 1
ATOM 633 O O . ARG A 1 75 ? 9.058 -6.173 18.367 1.00 60.91 75 ARG A O 1
ATOM 640 N N . GLN A 1 76 ? 9.269 -4.676 20.057 1.00 50.06 76 GLN A N 1
ATOM 641 C CA . GLN A 1 76 ? 10.394 -3.890 19.528 1.00 50.06 76 GLN A CA 1
ATOM 642 C C . GLN A 1 76 ? 11.475 -4.790 18.903 1.00 50.06 76 GLN A C 1
ATOM 644 O O . GLN A 1 76 ? 12.081 -5.607 19.589 1.00 50.06 76 GLN A O 1
ATOM 649 N N . GLY A 1 77 ? 11.691 -4.639 17.592 1.00 50.84 77 GLY A N 1
ATOM 650 C CA . GLY A 1 77 ? 12.693 -5.380 16.811 1.00 50.84 77 GLY A CA 1
ATOM 651 C C . GLY A 1 77 ? 12.210 -5.784 15.414 1.00 50.84 77 GLY A C 1
ATOM 652 O O . GLY A 1 77 ? 12.982 -5.753 14.467 1.00 50.84 77 GLY A O 1
ATOM 653 N N . LEU A 1 78 ? 10.911 -6.051 15.256 1.00 50.59 78 LEU A N 1
ATOM 654 C CA . LEU A 1 78 ? 10.271 -6.437 13.987 1.00 50.59 78 LEU A CA 1
ATOM 655 C C . LEU A 1 78 ? 9.464 -5.272 13.389 1.00 50.59 78 LEU A C 1
ATOM 657 O O . LEU A 1 78 ? 8.318 -5.425 12.967 1.00 50.59 78 LEU A O 1
ATOM 661 N N . THR A 1 79 ? 10.037 -4.065 13.373 1.00 55.62 79 THR A N 1
ATOM 662 C CA . THR A 1 79 ? 9.462 -3.015 12.522 1.00 55.62 79 THR A CA 1
ATOM 663 C C . THR A 1 79 ? 9.654 -3.492 11.090 1.00 55.62 79 THR A C 1
ATOM 665 O O . THR A 1 79 ? 10.797 -3.572 10.646 1.00 55.62 79 THR A O 1
ATOM 668 N N . GLY A 1 80 ? 8.566 -3.881 10.417 1.00 64.38 80 GLY A N 1
ATOM 669 C CA . GLY A 1 80 ? 8.622 -4.500 9.092 1.00 64.38 80 GLY A CA 1
ATOM 670 C C . GLY A 1 80 ? 9.575 -3.770 8.142 1.00 64.38 80 GLY A C 1
ATOM 671 O O . GLY A 1 80 ? 9.778 -2.557 8.259 1.00 64.38 80 GLY A O 1
ATOM 672 N N . ASP A 1 81 ? 10.156 -4.502 7.192 1.00 82.00 81 ASP A N 1
ATOM 673 C CA . ASP A 1 81 ? 11.154 -3.982 6.238 1.00 82.00 81 ASP A CA 1
ATOM 674 C C . ASP A 1 81 ? 10.617 -2.870 5.325 1.00 82.00 81 ASP A C 1
ATOM 676 O O . ASP A 1 81 ? 11.359 -2.271 4.549 1.00 82.00 81 ASP A O 1
ATOM 680 N N . ARG A 1 82 ? 9.330 -2.543 5.464 1.00 87.94 82 ARG A N 1
ATOM 681 C CA . ARG A 1 82 ? 8.612 -1.514 4.730 1.00 87.94 82 ARG A CA 1
ATOM 682 C C . ARG A 1 82 ? 7.700 -0.678 5.626 1.00 87.94 82 ARG A C 1
ATOM 684 O O . ARG A 1 82 ? 7.102 -1.177 6.581 1.00 87.94 82 ARG A O 1
ATOM 691 N N . ARG A 1 83 ? 7.546 0.594 5.268 1.00 88.69 83 ARG A N 1
ATOM 692 C CA . ARG A 1 83 ? 6.580 1.548 5.827 1.00 88.69 83 ARG A CA 1
ATOM 693 C C . ARG A 1 83 ? 5.503 1.876 4.796 1.00 88.69 83 ARG A C 1
ATOM 695 O O . ARG A 1 83 ? 5.771 1.861 3.599 1.00 88.69 83 ARG A O 1
ATOM 702 N N . VAL A 1 84 ? 4.294 2.179 5.259 1.00 91.06 84 VAL A N 1
ATOM 703 C CA . VAL A 1 84 ? 3.218 2.669 4.387 1.00 91.06 84 VAL A CA 1
ATOM 704 C C . VAL A 1 84 ? 3.548 4.101 3.968 1.00 91.06 84 VAL A C 1
ATOM 706 O O . VAL A 1 84 ? 3.697 4.963 4.833 1.00 91.06 84 VAL A O 1
ATOM 709 N N . ALA A 1 85 ? 3.664 4.343 2.664 1.00 92.62 85 ALA A N 1
ATOM 710 C CA . ALA A 1 85 ? 3.851 5.674 2.094 1.00 92.62 85 ALA A CA 1
ATOM 711 C C . ALA A 1 85 ? 2.499 6.338 1.800 1.00 92.62 85 ALA A C 1
ATOM 713 O O . ALA A 1 85 ? 2.234 7.445 2.264 1.00 92.62 85 ALA A O 1
ATOM 714 N N . ASP A 1 86 ? 1.614 5.628 1.094 1.00 94.56 86 ASP A N 1
ATOM 715 C CA . ASP A 1 86 ? 0.274 6.099 0.746 1.00 94.56 86 ASP A CA 1
ATOM 716 C C . ASP A 1 86 ? -0.745 4.963 0.748 1.00 94.56 86 ASP A C 1
ATOM 718 O O . ASP A 1 86 ? -0.421 3.820 0.430 1.00 94.56 86 ASP A O 1
ATOM 722 N N . ILE A 1 87 ? -1.997 5.304 1.053 1.00 95.06 87 ILE A N 1
ATOM 723 C CA . ILE A 1 87 ? -3.141 4.394 0.995 1.00 95.06 87 ILE A CA 1
ATOM 724 C C . ILE A 1 87 ? -4.227 5.069 0.170 1.00 95.06 87 ILE A C 1
ATOM 726 O O . ILE A 1 87 ? -4.585 6.223 0.424 1.00 95.06 87 ILE A O 1
ATOM 730 N N . TYR A 1 88 ? -4.777 4.340 -0.790 1.00 96.12 88 TYR A N 1
ATOM 731 C CA . TYR A 1 88 ? -5.925 4.760 -1.577 1.00 96.12 88 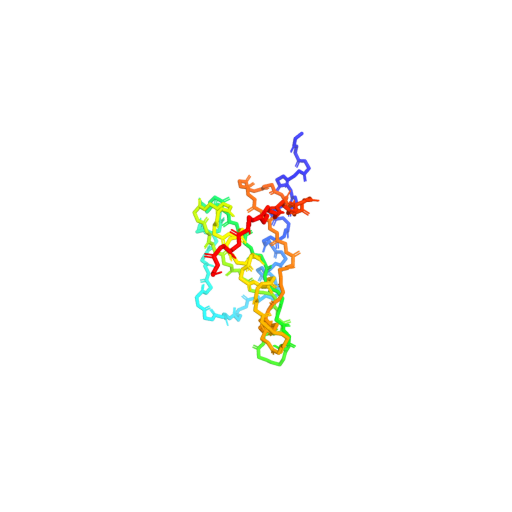TYR A CA 1
ATOM 732 C C . TYR A 1 88 ? -7.051 3.752 -1.393 1.00 96.12 88 TYR A C 1
ATOM 734 O O . TYR A 1 88 ? -6.817 2.554 -1.488 1.00 96.12 88 TYR A O 1
ATOM 742 N N . ASN A 1 89 ? -8.259 4.251 -1.144 1.00 95.75 89 ASN A N 1
ATOM 743 C CA . ASN A 1 89 ? -9.493 3.473 -1.150 1.00 95.75 89 ASN A CA 1
ATOM 744 C C . ASN A 1 89 ? -10.427 4.066 -2.208 1.00 95.75 89 ASN A C 1
ATOM 746 O O . ASN A 1 89 ? -10.692 5.272 -2.173 1.00 95.75 89 ASN A O 1
ATOM 750 N N . GLU A 1 90 ? -10.871 3.258 -3.167 1.00 94.94 90 GLU A N 1
ATOM 751 C CA . GLU A 1 90 ? -11.637 3.694 -4.342 1.00 94.94 90 GLU A CA 1
ATOM 752 C C . GLU A 1 90 ? -11.002 4.918 -5.029 1.00 94.94 90 GLU A C 1
ATOM 754 O O . GLU A 1 90 ? -11.648 5.948 -5.262 1.00 94.94 90 GLU A O 1
ATOM 759 N N . HIS A 1 91 ? -9.686 4.852 -5.261 1.00 93.88 91 HIS A N 1
ATOM 760 C CA . HIS A 1 91 ? -8.879 5.921 -5.879 1.00 93.88 91 HIS A CA 1
ATOM 761 C C . HIS A 1 91 ? -8.848 7.244 -5.093 1.00 93.88 91 HIS A C 1
ATOM 763 O O . HIS A 1 91 ? -8.430 8.280 -5.613 1.00 93.88 91 HIS A O 1
ATOM 769 N N . LYS A 1 92 ? -9.280 7.248 -3.828 1.00 93.31 92 LYS A N 1
ATOM 770 C CA . LYS A 1 92 ? -9.197 8.409 -2.932 1.00 93.31 92 LYS A CA 1
ATOM 771 C C . LYS A 1 92 ? -8.130 8.146 -1.885 1.00 93.31 92 LYS A C 1
ATOM 773 O O . LYS A 1 92 ? -8.194 7.147 -1.175 1.00 93.31 92 LYS A O 1
ATOM 778 N N . ARG A 1 93 ? -7.187 9.078 -1.743 1.00 94.00 93 ARG A N 1
ATOM 779 C CA . ARG A 1 93 ? -6.175 9.008 -0.689 1.00 94.00 93 ARG A CA 1
ATOM 780 C C . ARG A 1 93 ? -6.843 9.029 0.686 1.00 94.00 93 ARG A C 1
ATOM 782 O O . ARG A 1 93 ? -7.675 9.901 0.962 1.00 94.00 93 ARG A O 1
ATOM 789 N N . VAL A 1 94 ? -6.473 8.080 1.536 1.00 92.94 94 VAL A N 1
ATOM 790 C CA . VAL A 1 94 ? -6.961 7.952 2.911 1.00 92.94 94 VAL A CA 1
ATOM 791 C C . VAL A 1 94 ? -5.792 7.937 3.886 1.00 92.94 94 VAL A C 1
ATOM 793 O O . VAL A 1 94 ? -4.674 7.563 3.547 1.00 92.94 94 VAL A O 1
ATOM 796 N N . ILE A 1 95 ? -6.064 8.377 5.111 1.00 90.62 95 ILE A N 1
ATOM 797 C CA . ILE A 1 95 ? -5.108 8.372 6.218 1.00 90.62 95 ILE A CA 1
ATOM 798 C C . ILE A 1 95 ? -5.782 7.767 7.444 1.00 90.62 95 ILE A C 1
ATOM 800 O O . ILE A 1 95 ? -6.982 7.965 7.656 1.00 90.62 95 ILE A O 1
ATOM 804 N N . VAL A 1 96 ? -5.010 7.068 8.272 1.00 87.88 96 VAL A N 1
ATOM 805 C CA . VAL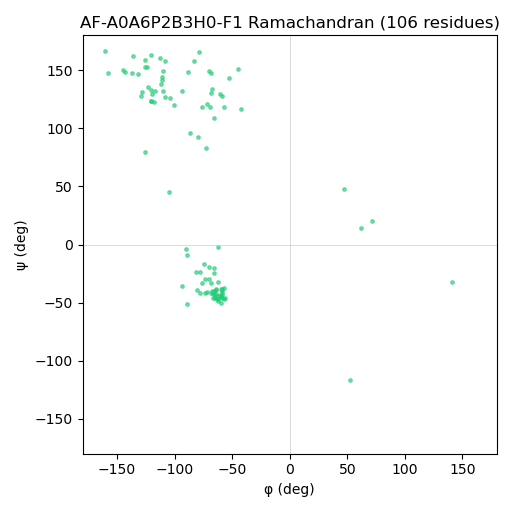 A 1 96 ? -5.480 6.628 9.589 1.00 87.88 96 VAL A CA 1
ATOM 806 C C . VAL A 1 96 ? -5.621 7.865 10.474 1.00 87.88 96 VAL A C 1
ATOM 808 O O . VAL A 1 96 ? -4.649 8.581 10.700 1.00 87.88 96 VAL A O 1
ATOM 811 N N . ARG A 1 97 ? -6.839 8.150 10.947 1.00 88.69 97 ARG A N 1
ATOM 812 C CA . ARG A 1 97 ? -7.109 9.310 11.818 1.00 88.69 97 ARG A CA 1
ATOM 813 C C . ARG A 1 97 ? -7.045 8.978 13.303 1.00 88.69 97 ARG A C 1
ATOM 815 O O . ARG A 1 97 ? -6.632 9.814 14.095 1.00 88.69 97 ARG A O 1
ATOM 822 N N . SER A 1 98 ? -7.480 7.782 13.672 1.00 85.06 98 SER A N 1
ATOM 823 C CA . SER A 1 98 ? -7.544 7.321 15.056 1.00 85.06 98 SER A CA 1
ATOM 824 C C . SER A 1 98 ? -7.550 5.800 15.083 1.00 85.06 98 SER A C 1
ATOM 826 O O . SER A 1 98 ? -8.130 5.180 14.194 1.00 85.06 98 SER A O 1
ATOM 828 N N . ILE A 1 99 ? -6.963 5.219 16.125 1.00 82.38 99 ILE A N 1
ATOM 829 C CA . ILE A 1 99 ? -7.060 3.793 16.445 1.00 82.38 99 ILE A CA 1
ATOM 830 C C . ILE A 1 99 ? -7.682 3.715 17.838 1.00 82.38 99 ILE A C 1
ATOM 832 O O . ILE A 1 99 ? -7.171 4.342 18.767 1.00 82.38 99 ILE A O 1
ATOM 836 N N . LYS A 1 100 ? -8.804 3.003 17.979 1.00 83.62 100 LYS A N 1
ATOM 837 C CA . LYS A 1 100 ? -9.467 2.797 19.271 1.00 83.62 100 LYS A CA 1
ATOM 838 C C . LYS A 1 100 ? -9.097 1.410 19.786 1.00 83.62 100 LYS A C 1
ATOM 840 O O . 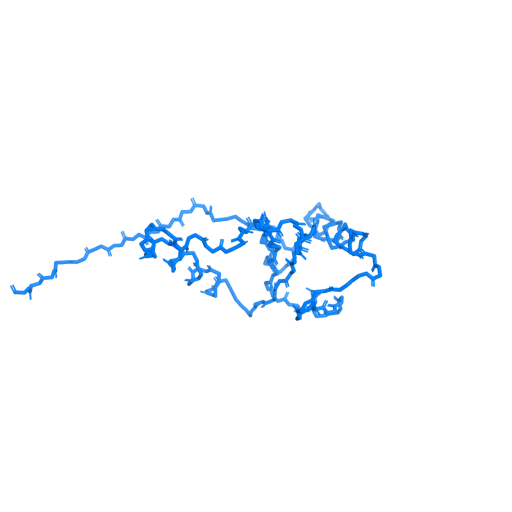LYS A 1 100 ? -9.373 0.425 19.112 1.00 83.62 100 LYS A O 1
ATOM 845 N N . ILE A 1 101 ? -8.468 1.350 20.957 1.00 82.56 101 ILE A N 1
ATOM 846 C CA . ILE A 1 101 ? -8.135 0.096 21.637 1.00 82.56 101 ILE A CA 1
ATOM 847 C C . ILE A 1 101 ? -8.883 0.091 22.966 1.00 82.56 101 ILE A C 1
ATOM 849 O O . ILE A 1 101 ? -8.729 1.015 23.765 1.00 82.56 101 ILE A O 1
ATOM 853 N N . GLU A 1 102 ? -9.710 -0.926 23.177 1.00 87.31 102 GLU A N 1
ATOM 854 C CA . GLU A 1 102 ? -10.455 -1.143 24.415 1.00 87.31 102 GLU A CA 1
ATOM 855 C C . GLU A 1 102 ? -9.875 -2.369 25.120 1.00 87.31 102 GLU A C 1
ATOM 857 O O . GLU A 1 102 ? -9.631 -3.399 24.492 1.00 87.31 102 GLU A O 1
ATOM 862 N N . PHE A 1 103 ? -9.620 -2.238 26.419 1.00 81.75 103 PHE A N 1
ATOM 863 C CA . PHE A 1 103 ? -9.037 -3.288 27.247 1.00 81.75 103 PHE A CA 1
ATOM 864 C C . PHE A 1 103 ? -10.085 -3.773 28.249 1.00 81.75 103 PHE A C 1
ATOM 866 O O . PHE A 1 103 ? -10.811 -2.962 28.822 1.00 81.75 103 PHE A O 1
ATOM 873 N N . GLY A 1 104 ? -10.154 -5.087 28.455 1.00 89.25 104 GLY A N 1
ATOM 874 C CA . GLY A 1 104 ? -10.959 -5.721 29.499 1.00 89.25 104 GLY A CA 1
ATOM 875 C C . GLY A 1 104 ? -10.067 -6.379 30.548 1.00 89.25 104 GLY A C 1
ATOM 876 O O . GLY A 1 104 ? -8.889 -6.632 30.292 1.00 89.25 104 GLY A O 1
ATOM 877 N N . GLU A 1 105 ? -10.618 -6.643 31.730 1.00 82.00 105 GLU A N 1
ATOM 878 C CA . GLU A 1 105 ? -9.895 -7.337 32.797 1.00 82.00 105 GLU A CA 1
ATOM 879 C C . GLU A 1 105 ? -9.644 -8.804 32.425 1.00 82.00 105 GLU A C 1
ATOM 881 O O . GLU A 1 105 ? -10.553 -9.529 32.012 1.00 82.00 105 GLU A O 1
ATOM 886 N N . SER A 1 106 ? -8.391 -9.236 32.583 1.00 75.81 106 SER A N 1
ATOM 887 C CA . SER A 1 106 ? -8.015 -10.646 32.547 1.00 75.81 106 SER A CA 1
ATOM 888 C C . SER A 1 106 ? -8.188 -11.195 33.957 1.00 75.81 106 SER A C 1
ATOM 890 O O . SER A 1 106 ? -7.304 -11.020 34.792 1.00 75.81 106 SER A O 1
ATOM 892 N N . ASN A 1 107 ? -9.336 -11.810 34.239 1.00 64.94 107 ASN A N 1
ATOM 893 C CA . ASN A 1 107 ? -9.508 -12.606 35.453 1.00 64.94 107 ASN A CA 1
ATOM 894 C C . ASN A 1 107 ? -8.715 -13.912 35.285 1.00 64.94 107 ASN A C 1
ATOM 896 O O . ASN A 1 107 ? -9.270 -14.914 34.831 1.00 64.94 107 ASN A O 1
ATOM 900 N N . GLU A 1 108 ? -7.412 -13.859 35.571 1.00 52.19 108 GLU A N 1
ATOM 901 C CA . GLU A 1 108 ? -6.604 -15.036 35.926 1.00 52.19 108 GLU A CA 1
ATOM 902 C C . GLU A 1 108 ? -6.774 -15.381 37.410 1.00 52.19 108 GLU A C 1
ATOM 904 O O . GLU A 1 108 ? -6.817 -14.442 38.240 1.00 52.19 108 GLU A O 1
#